Protein AF-J9BPU6-F1 (afdb_monomer_lite)

Foldseek 3Di:
DDPQQLADEEEAAACQLVPVLVVSPCSVQQPDPCLPDDDPVCPDPPDDVVVVVVVSVVSVVSTDDDDHHYYYHHPDVVRVVNNVVD

InterPro domains:
  IPR000241 Ribosomal RNA large subunit methyltransferase K/L-like, methyltransferase domain [PF01170] (2-86)
  IPR029063 S-adenosyl-L-methionine-dependent methyltransferase superfamily [G3DSA:3.40.50.150] (3-86)
  IPR029063 S-adenosyl-L-methionine-dependent methyltransferase superfamily [SSF53335] (5-86)
  IPR053943 Ribosomal RNA large subunit methyltransferase K/L-like, conserved site [PS01261] (12-23)

Secondary structure (DSSP, 8-state):
-----SSS-EEETT-TTSHHHHHHHHHHTT--TTTTS--GGGG-TTS-HHHHHHHHHHHHHT---S---EEE--S-HHHHHHHHH-

pLDDT: mean 92.71, std 5.92, range [49.19, 97.31]

Organism: NCBI:txid749906

Radius of gyration: 16.37 Å; chains: 1; bounding box: 40×26×41 Å

Sequence (86 aa):
MTRYRGRDFVWDPFCGSGTIPIEAALIARNIAPGIRRRFASEQFDWAPQELWNQVRTEVRDREFRGSYRILGSDNDPKSVSLAMSN

Structure (mmCIF, N/CA/C/O backbone):
data_AF-J9BPU6-F1
#
_entry.id   AF-J9BPU6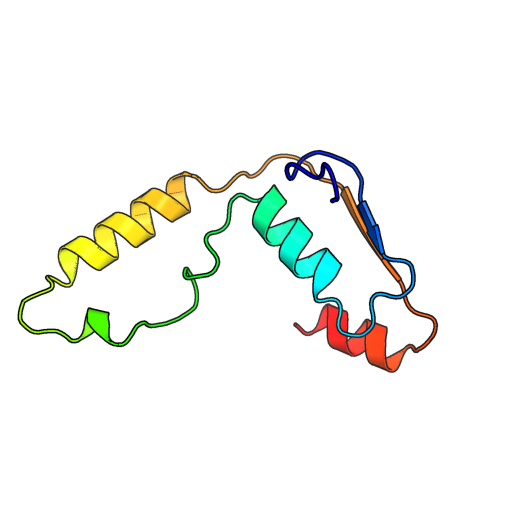-F1
#
loop_
_atom_site.group_PDB
_atom_site.id
_atom_site.type_symbol
_atom_site.label_atom_id
_atom_site.label_alt_id
_atom_site.label_comp_id
_atom_site.label_asym_id
_atom_site.label_entity_id
_atom_site.label_seq_id
_atom_site.pdbx_PDB_ins_code
_atom_site.Cartn_x
_atom_site.Cartn_y
_atom_site.Cartn_z
_atom_site.occupancy
_atom_site.B_iso_or_equiv
_atom_site.auth_seq_id
_atom_site.auth_comp_id
_atom_site.auth_asym_id
_atom_site.auth_atom_id
_atom_site.pdbx_PDB_model_num
ATOM 1 N N . MET A 1 1 ? 6.646 -21.637 -3.718 1.00 49.19 1 MET A N 1
ATOM 2 C CA . MET A 1 1 ? 6.153 -20.549 -2.843 1.00 49.19 1 MET A CA 1
ATOM 3 C C . MET A 1 1 ? 7.286 -19.546 -2.680 1.00 49.19 1 MET A C 1
ATOM 5 O O . MET A 1 1 ? 8.389 -19.977 -2.355 1.00 49.19 1 MET A O 1
ATOM 9 N N . THR A 1 2 ? 7.088 -18.268 -3.008 1.00 72.44 2 THR A N 1
ATOM 10 C CA . THR A 1 2 ? 8.159 -17.259 -2.907 1.00 72.44 2 THR A CA 1
ATOM 11 C C . THR A 1 2 ? 8.519 -17.015 -1.433 1.00 72.44 2 THR A C 1
ATOM 13 O O . THR A 1 2 ? 7.682 -17.180 -0.548 1.00 72.44 2 THR A O 1
ATOM 16 N N . ARG A 1 3 ? 9.782 -16.668 -1.145 1.00 84.50 3 ARG A N 1
ATOM 17 C CA . ARG A 1 3 ? 10.273 -16.374 0.220 1.00 84.50 3 ARG A CA 1
ATOM 18 C C . ARG A 1 3 ? 10.267 -14.879 0.561 1.00 84.50 3 ARG A C 1
ATOM 20 O O . ARG A 1 3 ? 10.846 -14.503 1.570 1.00 84.50 3 ARG A O 1
ATOM 27 N N . TYR A 1 4 ? 9.629 -14.043 -0.257 1.00 85.56 4 TYR A N 1
ATOM 28 C CA . TYR A 1 4 ? 9.665 -12.589 -0.109 1.00 85.56 4 TYR A CA 1
ATOM 29 C C . TYR A 1 4 ? 9.071 -12.131 1.228 1.00 85.56 4 TYR A C 1
ATOM 31 O O . TYR A 1 4 ? 7.929 -12.461 1.550 1.00 85.56 4 TYR A O 1
ATOM 39 N N . ARG A 1 5 ? 9.839 -11.354 2.002 1.00 85.62 5 ARG A N 1
ATOM 40 C CA . ARG A 1 5 ? 9.401 -10.797 3.298 1.00 85.62 5 ARG A CA 1
ATOM 41 C C . ARG A 1 5 ? 9.401 -9.263 3.333 1.00 85.62 5 ARG A C 1
ATOM 43 O O . ARG A 1 5 ? 9.544 -8.675 4.399 1.00 85.62 5 ARG A O 1
ATOM 50 N N . GLY A 1 6 ? 9.264 -8.600 2.181 1.00 86.81 6 GLY A N 1
ATOM 51 C CA . GLY A 1 6 ? 9.183 -7.131 2.115 1.00 86.81 6 GLY A CA 1
ATOM 52 C C . GLY A 1 6 ? 10.530 -6.401 2.193 1.00 86.81 6 GLY A C 1
ATOM 53 O O . GLY A 1 6 ? 10.574 -5.175 2.298 1.00 86.81 6 GLY A O 1
ATOM 54 N N . ARG A 1 7 ? 11.641 -7.142 2.199 1.00 87.38 7 ARG A N 1
ATOM 55 C CA . ARG A 1 7 ? 12.997 -6.594 2.379 1.00 87.38 7 ARG A CA 1
ATOM 56 C C . ARG A 1 7 ? 13.964 -7.002 1.276 1.00 87.38 7 ARG A C 1
ATOM 58 O O . ARG A 1 7 ? 14.937 -6.298 1.036 1.00 87.38 7 ARG A O 1
ATOM 65 N N . ASP A 1 8 ? 13.680 -8.106 0.601 1.00 90.19 8 ASP A N 1
ATOM 66 C CA . ASP A 1 8 ? 14.510 -8.607 -0.485 1.00 90.19 8 ASP A CA 1
ATOM 67 C C . ASP A 1 8 ? 14.305 -7.791 -1.767 1.00 90.19 8 ASP A C 1
ATOM 69 O O . ASP A 1 8 ? 13.303 -7.094 -1.942 1.00 90.19 8 ASP A O 1
ATOM 73 N N . PHE A 1 9 ? 15.250 -7.904 -2.695 1.00 93.75 9 PHE A N 1
ATOM 74 C CA . PHE A 1 9 ? 15.043 -7.420 -4.053 1.00 93.75 9 PHE A CA 1
ATOM 75 C C . PHE A 1 9 ? 14.039 -8.319 -4.785 1.00 93.75 9 PHE A C 1
ATOM 77 O O . PHE A 1 9 ? 14.157 -9.544 -4.749 1.00 93.75 9 PHE A O 1
ATOM 84 N N . VAL A 1 10 ? 13.081 -7.706 -5.481 1.00 94.94 10 VAL A N 1
ATOM 85 C CA . VAL A 1 10 ? 12.145 -8.403 -6.374 1.00 94.94 10 VAL A CA 1
ATOM 86 C C . VAL A 1 10 ? 12.126 -7.711 -7.724 1.00 94.94 10 VAL A C 1
ATOM 88 O O . VAL A 1 10 ? 12.114 -6.482 -7.799 1.00 94.94 10 VAL A O 1
ATOM 91 N N . TRP A 1 11 ? 12.086 -8.513 -8.783 1.00 95.94 11 TRP A N 1
ATOM 92 C CA . TRP A 1 11 ? 11.862 -8.042 -10.138 1.00 95.94 11 TRP A CA 1
ATOM 93 C C . TRP A 1 11 ? 10.814 -8.904 -10.829 1.00 95.94 11 TRP A C 1
ATOM 95 O O . TRP A 1 11 ? 10.963 -10.123 -10.901 1.00 95.94 11 TRP A O 1
ATOM 105 N N . ASP A 1 12 ? 9.774 -8.248 -11.331 1.00 96.12 12 ASP A N 1
ATOM 106 C CA . ASP A 1 12 ? 8.802 -8.820 -12.251 1.00 96.12 12 ASP A CA 1
ATOM 107 C C . ASP A 1 12 ? 9.083 -8.313 -13.681 1.00 96.12 12 ASP A C 1
ATOM 109 O O . ASP A 1 12 ? 8.834 -7.136 -13.965 1.00 96.12 12 ASP A O 1
ATOM 113 N N . PRO A 1 13 ? 9.652 -9.146 -14.574 1.00 95.94 13 PRO A N 1
ATOM 114 C CA . PRO A 1 13 ? 10.014 -8.731 -15.924 1.00 95.94 13 PRO A CA 1
ATOM 115 C C . PRO A 1 13 ? 8.837 -8.671 -16.912 1.00 95.94 13 PRO A C 1
ATOM 117 O O . PRO A 1 13 ? 9.051 -8.223 -18.039 1.00 95.94 13 PRO A O 1
ATOM 120 N N . PHE A 1 14 ? 7.638 -9.107 -16.506 1.00 96.12 14 PHE A N 1
ATOM 121 C CA . PHE A 1 14 ? 6.415 -9.123 -17.319 1.00 96.12 14 PHE A CA 1
ATOM 122 C C . PHE A 1 14 ? 5.233 -8.605 -16.492 1.00 96.12 14 PHE A C 1
ATOM 124 O O . PHE A 1 14 ? 4.235 -9.298 -16.282 1.00 96.12 14 PHE A O 1
ATOM 131 N N . CYS A 1 15 ? 5.391 -7.400 -15.943 1.00 95.69 15 CYS A N 1
ATOM 132 C CA . CYS A 1 15 ? 4.541 -6.925 -14.860 1.00 95.69 15 CYS A CA 1
ATOM 133 C C . CYS A 1 15 ? 3.112 -6.570 -15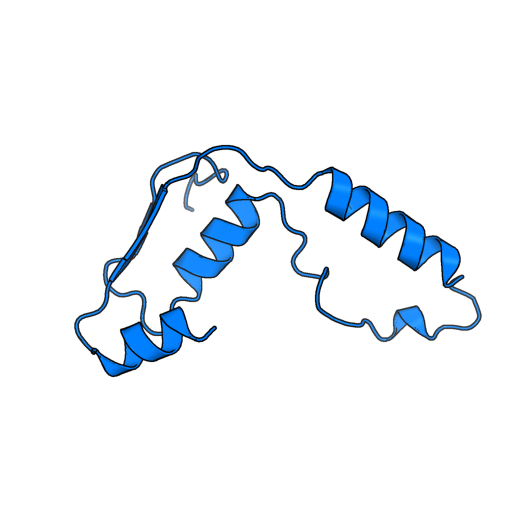.287 1.00 95.69 15 CYS A C 1
ATOM 135 O O . CYS A 1 15 ? 2.256 -6.417 -14.410 1.00 95.69 15 CYS A O 1
ATOM 137 N N . GLY A 1 16 ? 2.828 -6.432 -16.589 1.00 96.44 16 GLY A N 1
ATOM 138 C CA . GLY A 1 16 ? 1.511 -6.062 -17.095 1.00 96.44 16 GLY A CA 1
ATOM 139 C C . GLY A 1 16 ? 0.977 -4.802 -16.408 1.00 96.44 16 GLY A C 1
ATOM 140 O O . GLY A 1 16 ? 1.595 -3.742 -16.449 1.00 96.44 16 GLY A O 1
ATOM 141 N N . SER A 1 17 ? -0.154 -4.927 -15.710 1.00 95.69 17 SER A N 1
ATOM 142 C CA . SER A 1 17 ? -0.772 -3.845 -14.925 1.00 95.69 17 SER A CA 1
ATOM 143 C C . SER A 1 17 ? -0.035 -3.483 -13.627 1.00 95.69 17 SER A C 1
ATOM 145 O O . SER A 1 17 ? -0.506 -2.632 -12.876 1.00 95.69 17 SER A O 1
ATOM 147 N N . GLY A 1 18 ? 1.086 -4.131 -13.311 1.00 95.94 18 GLY A N 1
ATOM 148 C CA . GLY A 1 18 ? 1.912 -3.828 -12.142 1.00 95.94 18 GLY A CA 1
ATOM 149 C C . GLY A 1 18 ? 1.408 -4.411 -10.821 1.00 95.94 18 GLY A C 1
ATOM 150 O O . GLY A 1 18 ? 1.912 -4.038 -9.766 1.00 95.94 18 GLY A O 1
ATOM 151 N N . THR A 1 19 ? 0.448 -5.339 -10.834 1.00 96.25 19 THR A N 1
ATOM 152 C CA . THR A 1 19 ? -0.168 -5.858 -9.601 1.00 96.25 19 THR A CA 1
ATOM 153 C C . THR A 1 19 ? 0.855 -6.492 -8.654 1.00 96.25 19 THR A C 1
ATOM 155 O O . THR A 1 19 ? 0.883 -6.158 -7.475 1.00 96.25 19 THR A O 1
ATOM 158 N N . ILE A 1 20 ? 1.745 -7.355 -9.154 1.00 95.50 20 ILE A N 1
ATOM 159 C CA . ILE A 1 20 ? 2.780 -8.003 -8.331 1.00 95.50 20 ILE A CA 1
ATOM 160 C C . ILE A 1 20 ? 3.746 -6.981 -7.701 1.00 95.50 20 ILE A C 1
ATOM 162 O O . ILE A 1 20 ? 3.919 -7.028 -6.479 1.00 95.50 20 ILE A O 1
ATOM 166 N N . PRO A 1 21 ? 4.377 -6.050 -8.452 1.00 96.00 21 PRO A N 1
ATOM 167 C CA . PRO A 1 21 ? 5.272 -5.066 -7.844 1.00 96.00 21 PRO A CA 1
ATOM 168 C C . PRO A 1 21 ? 4.555 -4.093 -6.893 1.00 96.00 21 PRO A C 1
ATOM 170 O O . PRO A 1 21 ? 5.148 -3.712 -5.882 1.00 96.00 21 PRO A O 1
ATOM 173 N N . ILE A 1 22 ? 3.290 -3.736 -7.151 1.00 95.06 22 ILE A N 1
ATOM 174 C CA . ILE A 1 22 ? 2.484 -2.904 -6.241 1.00 95.06 22 ILE A CA 1
ATOM 175 C C . ILE A 1 22 ? 2.231 -3.643 -4.921 1.00 95.06 22 ILE A C 1
ATOM 177 O O . ILE A 1 22 ? 2.542 -3.109 -3.856 1.00 95.06 22 ILE A O 1
ATOM 181 N N . GLU A 1 23 ? 1.749 -4.886 -4.965 1.00 94.88 23 GLU A N 1
ATOM 182 C CA . GLU A 1 23 ? 1.512 -5.693 -3.759 1.00 94.88 23 GLU A CA 1
ATOM 183 C C . GLU A 1 23 ? 2.815 -5.960 -2.988 1.00 94.88 23 GLU A C 1
ATOM 185 O O . GLU A 1 23 ? 2.855 -5.862 -1.759 1.00 94.88 23 GLU A O 1
ATOM 190 N N . ALA A 1 24 ? 3.924 -6.208 -3.694 1.00 94.88 24 ALA A N 1
ATOM 191 C CA . ALA A 1 24 ? 5.238 -6.330 -3.070 1.00 94.88 24 ALA A CA 1
ATOM 192 C C . ALA A 1 24 ? 5.637 -5.038 -2.330 1.00 94.88 24 ALA A C 1
ATOM 194 O O . ALA A 1 24 ? 6.161 -5.107 -1.217 1.00 94.88 24 ALA A O 1
ATOM 195 N N . ALA A 1 25 ? 5.343 -3.863 -2.897 1.00 94.31 25 ALA A N 1
ATOM 196 C CA . ALA A 1 25 ? 5.631 -2.576 -2.267 1.00 94.31 25 ALA A CA 1
ATOM 197 C C . ALA A 1 25 ? 4.746 -2.320 -1.040 1.00 94.31 25 ALA A C 1
ATOM 199 O O . ALA A 1 25 ? 5.235 -1.801 -0.033 1.00 94.31 25 ALA A O 1
ATOM 200 N N . LEU A 1 26 ? 3.473 -2.725 -1.082 1.00 94.50 26 LEU A N 1
ATOM 201 C CA . LEU A 1 26 ? 2.571 -2.659 0.071 1.00 94.50 26 LEU A CA 1
ATOM 202 C C . LEU A 1 26 ? 3.079 -3.536 1.223 1.00 94.50 26 LEU A C 1
ATOM 204 O O . LEU A 1 26 ? 3.156 -3.064 2.359 1.00 94.50 26 LEU A O 1
ATOM 208 N N . ILE A 1 27 ? 3.523 -4.762 0.924 1.00 94.69 27 ILE A N 1
ATOM 209 C CA . ILE A 1 27 ? 4.150 -5.663 1.903 1.00 94.69 27 ILE A CA 1
ATOM 210 C C . ILE A 1 27 ? 5.442 -5.047 2.457 1.00 94.69 27 ILE A C 1
ATOM 212 O O . ILE A 1 27 ? 5.636 -5.018 3.672 1.00 94.69 27 ILE A O 1
ATOM 216 N N . ALA A 1 28 ? 6.315 -4.509 1.598 1.00 95.25 28 ALA A N 1
ATOM 217 C CA . ALA A 1 28 ? 7.570 -3.881 2.017 1.00 95.25 28 ALA A CA 1
ATOM 218 C C . ALA A 1 28 ? 7.351 -2.698 2.966 1.00 95.25 28 ALA A C 1
ATOM 220 O O . ALA A 1 28 ? 8.078 -2.525 3.949 1.00 95.25 28 ALA A O 1
ATOM 221 N N . ARG A 1 29 ? 6.321 -1.895 2.708 1.00 94.38 29 ARG A N 1
ATOM 222 C CA . ARG A 1 29 ? 5.953 -0.759 3.552 1.00 94.38 29 ARG A CA 1
ATOM 223 C C . ARG A 1 29 ? 5.102 -1.134 4.760 1.00 94.38 29 ARG A C 1
ATOM 225 O O . ARG A 1 29 ? 4.786 -0.249 5.549 1.00 94.38 29 ARG A O 1
ATOM 232 N N . ASN A 1 30 ? 4.749 -2.408 4.930 1.00 94.69 30 ASN A N 1
ATOM 233 C CA . ASN A 1 30 ? 3.812 -2.855 5.959 1.00 94.69 30 ASN A CA 1
ATOM 234 C C . ASN A 1 30 ? 2.482 -2.068 5.917 1.00 94.69 30 ASN A C 1
ATOM 236 O O . ASN A 1 30 ? 1.917 -1.713 6.949 1.00 94.69 30 ASN A O 1
ATOM 240 N N . ILE A 1 31 ? 2.004 -1.747 4.710 1.00 93.69 31 ILE A N 1
ATOM 241 C CA . ILE A 1 31 ? 0.722 -1.068 4.513 1.00 93.69 31 ILE A CA 1
ATOM 242 C C . ILE A 1 31 ? -0.379 -2.119 4.557 1.00 93.69 31 ILE A C 1
ATOM 244 O O . ILE A 1 31 ? -0.375 -3.062 3.767 1.00 93.69 31 ILE A O 1
ATOM 248 N N . ALA A 1 32 ? -1.366 -1.939 5.435 1.00 92.69 32 ALA A N 1
ATOM 249 C CA . ALA A 1 32 ? -2.516 -2.829 5.424 1.00 92.69 32 ALA A CA 1
ATOM 250 C C . ALA A 1 32 ? -3.324 -2.662 4.123 1.00 92.69 32 ALA A C 1
ATOM 252 O O . ALA A 1 32 ? -3.676 -1.535 3.757 1.00 92.69 32 ALA A O 1
ATOM 253 N N . PRO A 1 33 ? -3.744 -3.767 3.483 1.00 89.62 33 PRO A N 1
ATOM 254 C CA . PRO A 1 33 ? -4.483 -3.729 2.216 1.00 89.62 33 PRO A CA 1
ATOM 255 C C . PRO A 1 33 ? -5.832 -3.001 2.340 1.00 89.62 33 PRO A C 1
ATOM 257 O O . PRO A 1 33 ? -6.398 -2.512 1.369 1.00 89.62 33 PRO A O 1
ATOM 260 N N . GLY A 1 34 ? -6.366 -2.911 3.561 1.00 90.75 34 GLY A N 1
ATOM 261 C CA . GLY A 1 34 ? -7.627 -2.244 3.862 1.00 90.75 34 GLY A CA 1
ATOM 262 C C . GLY A 1 34 ? -7.559 -0.726 4.023 1.00 90.75 34 GLY A C 1
ATOM 263 O O . GLY A 1 34 ? -8.611 -0.099 4.125 1.00 90.75 34 GLY A O 1
ATOM 264 N N . ILE A 1 35 ? -6.369 -0.118 4.073 1.00 88.81 35 ILE A N 1
ATOM 265 C CA . ILE A 1 35 ? -6.231 1.239 4.625 1.00 88.81 35 ILE A CA 1
ATOM 266 C C . ILE A 1 35 ? -6.953 2.316 3.798 1.00 88.81 35 ILE A C 1
ATOM 268 O O . ILE A 1 35 ? -7.420 3.303 4.361 1.00 88.81 35 ILE A O 1
ATOM 272 N N . ARG A 1 36 ? -7.091 2.112 2.479 1.00 87.19 36 ARG A N 1
ATOM 273 C CA . ARG A 1 36 ? -7.740 3.055 1.545 1.00 87.19 36 ARG A CA 1
ATOM 274 C C . ARG A 1 36 ? -9.161 2.661 1.133 1.00 87.19 36 ARG A C 1
ATOM 276 O O . ARG A 1 36 ? -9.753 3.342 0.304 1.00 87.19 36 ARG A O 1
ATOM 283 N N . ARG A 1 37 ? -9.716 1.581 1.690 1.00 92.00 37 ARG A N 1
ATOM 284 C CA . ARG A 1 37 ? -11.080 1.122 1.386 1.00 92.00 37 ARG A CA 1
ATOM 285 C C . ARG A 1 37 ? -11.996 1.236 2.599 1.00 92.00 37 ARG A C 1
ATOM 287 O O . ARG A 1 37 ? -11.541 1.363 3.740 1.00 92.00 37 ARG A O 1
ATOM 294 N N . ARG A 1 38 ? -13.295 1.193 2.315 1.00 92.62 38 ARG A N 1
ATOM 295 C CA . ARG A 1 38 ? -14.357 1.083 3.314 1.00 92.62 38 ARG A CA 1
ATOM 296 C C . ARG A 1 38 ? -14.850 -0.358 3.380 1.00 92.62 38 ARG A C 1
ATOM 298 O O . ARG A 1 38 ? -14.854 -1.056 2.365 1.00 92.62 38 ARG A O 1
ATOM 305 N N . PHE A 1 39 ? -15.268 -0.780 4.559 1.00 94.12 39 PHE A N 1
ATOM 306 C CA . PHE A 1 39 ? -15.871 -2.074 4.835 1.00 94.12 39 PHE A CA 1
ATOM 307 C C . PHE A 1 39 ? -17.325 -1.877 5.264 1.00 94.12 39 PHE A C 1
ATOM 309 O O . PHE A 1 39 ? -17.647 -0.911 5.948 1.00 94.12 39 PHE A O 1
ATOM 316 N N . ALA A 1 40 ? -18.209 -2.804 4.888 1.00 94.38 40 ALA A N 1
ATOM 317 C CA . ALA A 1 40 ? -19.628 -2.723 5.252 1.00 94.38 40 ALA A CA 1
ATOM 318 C C . ALA A 1 40 ? -19.846 -2.698 6.778 1.00 94.38 40 ALA A C 1
ATOM 320 O O . ALA A 1 40 ? -20.740 -2.018 7.268 1.00 94.38 40 ALA A O 1
ATOM 321 N N . SER A 1 41 ? -18.979 -3.379 7.531 1.00 91.81 41 SER A N 1
ATOM 322 C CA . SER A 1 41 ? -19.017 -3.427 8.993 1.00 91.81 41 SER A CA 1
ATOM 323 C C . SER A 1 41 ? -18.672 -2.107 9.689 1.00 91.81 41 SER A C 1
ATOM 325 O O . SER A 1 41 ? -18.882 -1.999 10.893 1.00 91.81 41 SER A O 1
ATOM 327 N N . GLU A 1 42 ? -18.188 -1.092 8.964 1.00 91.62 42 GLU A N 1
ATOM 328 C CA . GLU A 1 42 ? -18.041 0.274 9.493 1.00 91.62 42 GLU A CA 1
ATOM 329 C C . GLU A 1 42 ? -19.393 0.945 9.770 1.00 91.62 42 GLU A C 1
ATOM 331 O O . GLU A 1 42 ? -19.444 1.924 10.501 1.00 91.62 42 GLU A O 1
ATOM 336 N N . GLN A 1 43 ? -20.488 0.429 9.203 1.00 92.88 43 GLN A N 1
ATOM 337 C CA . GLN A 1 43 ? -21.835 0.990 9.355 1.00 92.88 43 GLN A CA 1
ATOM 338 C C . GLN A 1 43 ? -22.710 0.210 10.341 1.00 92.88 43 GLN A C 1
ATOM 340 O O . GLN A 1 43 ? -23.894 0.502 10.467 1.00 92.88 43 GLN A O 1
ATOM 345 N N . PHE A 1 44 ? -22.177 -0.823 10.993 1.00 94.69 44 PHE A N 1
ATOM 346 C CA . PHE A 1 44 ? -22.962 -1.613 11.933 1.00 94.69 44 PHE A CA 1
ATOM 347 C C . PHE A 1 44 ? -23.172 -0.837 13.231 1.00 94.69 44 PHE A C 1
ATOM 349 O O . PHE A 1 44 ? -22.204 -0.409 13.849 1.00 94.69 44 PHE A O 1
ATOM 356 N N . ASP A 1 45 ? -24.421 -0.742 13.691 1.00 92.12 45 ASP A N 1
ATOM 357 C CA . ASP A 1 45 ? -24.785 0.007 14.906 1.00 92.12 45 ASP A CA 1
ATOM 358 C C . ASP A 1 45 ? -24.038 -0.465 16.165 1.00 92.12 45 ASP A C 1
ATOM 360 O O . ASP A 1 45 ? -23.826 0.292 17.108 1.00 92.12 45 ASP A O 1
ATOM 364 N N . TRP A 1 46 ? -23.626 -1.732 16.184 1.00 92.38 46 TRP A N 1
ATOM 365 C CA . TRP A 1 46 ? -22.897 -2.351 17.291 1.00 92.38 46 TRP A CA 1
ATOM 366 C C . TRP A 1 46 ? -21.368 -2.265 17.153 1.00 92.38 46 TRP A C 1
ATOM 368 O O . TRP A 1 46 ? -20.658 -2.743 18.037 1.00 92.38 46 TRP A O 1
ATOM 378 N N . ALA A 1 47 ? -20.847 -1.682 16.070 1.00 90.38 47 ALA A N 1
ATOM 379 C CA . ALA A 1 47 ? -19.419 -1.490 15.835 1.00 90.38 47 ALA A CA 1
ATOM 380 C C . ALA A 1 47 ? -19.061 0.005 15.960 1.00 90.38 47 ALA A C 1
ATOM 382 O O . ALA A 1 47 ? -19.298 0.769 15.025 1.00 90.38 47 ALA A O 1
ATOM 383 N N . PRO A 1 48 ? -18.466 0.447 17.086 1.00 92.62 48 PRO A N 1
ATOM 384 C CA . PRO A 1 48 ? -18.149 1.858 17.295 1.00 92.62 48 PRO A CA 1
ATOM 385 C C . PRO A 1 48 ? -17.178 2.397 16.240 1.00 92.62 48 PRO A C 1
ATOM 387 O O . PRO A 1 48 ? -16.141 1.785 15.956 1.00 92.62 48 PRO A O 1
ATOM 390 N N . GLN A 1 49 ? -17.467 3.581 15.699 1.00 91.75 49 GLN A N 1
ATOM 391 C CA . GLN A 1 49 ? -16.601 4.245 14.720 1.00 91.75 49 GLN A CA 1
ATOM 392 C C . GLN A 1 49 ? -15.226 4.587 15.320 1.00 91.75 49 GLN A C 1
ATOM 394 O O . GLN A 1 49 ? -14.212 4.598 14.619 1.00 91.75 49 GLN A O 1
ATOM 399 N N . GLU A 1 50 ? -15.168 4.818 16.631 1.00 94.25 50 GLU A N 1
ATOM 400 C CA . GLU A 1 50 ? -13.941 5.076 17.380 1.00 94.25 50 GLU A CA 1
ATOM 401 C C . GLU A 1 50 ? -12.971 3.898 17.281 1.00 94.25 50 GLU A C 1
ATOM 403 O O . GLU A 1 50 ? -11.777 4.116 17.076 1.00 94.25 50 GLU A O 1
ATOM 408 N N . LEU A 1 51 ? -13.472 2.658 17.346 1.00 93.25 51 LEU A N 1
ATOM 409 C CA . LEU A 1 51 ? -12.647 1.456 17.213 1.00 93.25 51 LEU A CA 1
ATOM 410 C C . LEU A 1 51 ? -12.014 1.381 15.817 1.00 93.25 51 LEU A C 1
ATOM 412 O O . LEU A 1 51 ? -10.817 1.127 15.684 1.00 93.25 51 LEU A O 1
ATOM 416 N N . TRP A 1 52 ? -12.788 1.674 14.770 1.00 93.44 52 TRP A N 1
ATOM 417 C CA . TRP A 1 52 ? -12.276 1.742 13.399 1.00 93.44 52 TRP A CA 1
ATOM 418 C C . TRP A 1 52 ? -11.188 2.804 13.239 1.00 93.44 52 TRP A C 1
ATOM 420 O O . TRP A 1 52 ? -10.156 2.549 12.612 1.00 93.44 52 TRP A O 1
ATOM 430 N N . ASN A 1 53 ? -11.388 3.982 13.831 1.00 92.38 53 ASN A N 1
ATOM 431 C CA . ASN A 1 53 ? -10.411 5.067 13.792 1.00 92.38 53 ASN A CA 1
ATOM 432 C C . ASN A 1 53 ? -9.120 4.696 14.540 1.00 92.38 53 ASN A C 1
ATOM 434 O O . ASN A 1 53 ? -8.023 4.964 14.039 1.00 92.38 53 ASN A O 1
ATOM 438 N N . GLN A 1 54 ? -9.237 4.034 15.695 1.00 94.75 54 GLN A N 1
ATOM 439 C CA . GLN A 1 54 ? -8.099 3.544 16.476 1.00 94.75 54 GLN A CA 1
ATOM 440 C C . GLN A 1 54 ? -7.272 2.531 15.683 1.00 94.75 54 GLN A C 1
ATOM 442 O O . GLN A 1 54 ? -6.074 2.738 15.506 1.00 94.75 54 GLN A O 1
ATOM 447 N N . VAL A 1 55 ? -7.906 1.502 15.110 1.00 93.38 55 VAL A N 1
ATOM 448 C CA . VAL A 1 55 ? -7.200 0.484 14.311 1.00 93.38 55 VAL A CA 1
ATOM 449 C C . VAL A 1 55 ? -6.539 1.103 13.075 1.00 93.38 55 VAL A C 1
ATOM 451 O O . VAL A 1 55 ? -5.393 0.783 12.756 1.00 93.38 55 VAL A O 1
ATOM 454 N N . ARG A 1 56 ? -7.217 2.029 12.378 1.00 93.31 56 ARG A N 1
ATOM 455 C CA . ARG A 1 56 ? -6.628 2.737 11.223 1.00 93.31 56 ARG A CA 1
ATOM 456 C C . ARG A 1 56 ? -5.395 3.555 11.621 1.00 93.31 56 ARG A C 1
ATOM 458 O O . ARG A 1 56 ? -4.456 3.635 10.831 1.00 93.31 56 ARG A O 1
ATOM 465 N N . THR A 1 57 ? -5.395 4.137 12.819 1.00 94.25 57 THR A N 1
ATOM 466 C CA . THR A 1 57 ? -4.254 4.889 13.363 1.00 94.25 57 THR A CA 1
ATOM 467 C C . THR A 1 57 ? -3.106 3.948 13.722 1.00 94.25 57 THR A C 1
ATOM 469 O O . THR A 1 57 ? -2.007 4.114 13.204 1.00 94.25 57 THR A O 1
ATOM 472 N N . GLU A 1 58 ? -3.383 2.887 14.485 1.00 93.94 58 GLU A N 1
ATOM 473 C CA . GLU A 1 58 ? -2.396 1.877 14.893 1.00 93.94 58 GLU A CA 1
ATOM 474 C C . GLU A 1 58 ? -1.661 1.264 13.693 1.00 93.94 58 GLU A C 1
ATOM 476 O O . GLU A 1 58 ? -0.440 1.107 13.692 1.00 93.94 58 GLU A O 1
ATOM 481 N N . VAL A 1 59 ? -2.403 0.919 12.640 1.00 92.94 59 VAL A N 1
ATOM 482 C CA . VAL A 1 59 ? -1.829 0.350 11.419 1.00 92.94 59 VAL A CA 1
ATOM 483 C C . VAL A 1 59 ? -0.946 1.362 10.690 1.00 92.94 59 VAL A C 1
ATOM 485 O O . VAL A 1 59 ? 0.111 0.987 10.184 1.00 92.94 59 VAL A O 1
ATOM 488 N N . ARG A 1 60 ? -1.353 2.635 10.642 1.00 91.69 60 ARG A N 1
ATOM 489 C CA . ARG A 1 60 ? -0.567 3.701 10.008 1.00 91.69 60 ARG A CA 1
ATOM 490 C C . ARG A 1 60 ? 0.744 3.954 10.754 1.00 91.69 60 ARG A C 1
ATOM 492 O O . ARG A 1 60 ? 1.770 4.175 10.115 1.00 91.69 60 ARG A O 1
ATOM 499 N N . ASP A 1 61 ? 0.730 3.853 12.079 1.00 93.88 61 ASP A N 1
ATOM 500 C CA . ASP A 1 61 ? 1.928 4.004 12.912 1.00 93.88 61 ASP A CA 1
ATOM 501 C C . ASP A 1 61 ? 2.931 2.854 12.721 1.00 93.88 61 ASP A C 1
ATOM 503 O O . ASP A 1 61 ? 4.128 3.015 12.956 1.00 93.88 61 ASP A O 1
ATOM 507 N N . ARG A 1 62 ? 2.466 1.697 12.233 1.00 93.56 62 ARG A N 1
ATOM 508 C CA . ARG A 1 62 ? 3.302 0.533 11.899 1.00 93.56 62 ARG A CA 1
ATOM 509 C C . ARG A 1 62 ? 3.874 0.561 10.480 1.00 93.56 62 ARG A C 1
ATOM 511 O O . ARG A 1 62 ? 4.577 -0.384 10.104 1.00 93.56 62 ARG A O 1
ATOM 518 N N . GLU A 1 63 ? 3.585 1.591 9.683 1.00 94.56 63 GLU A N 1
ATOM 519 C CA . GLU A 1 63 ? 4.139 1.715 8.334 1.00 94.56 63 GLU A CA 1
ATOM 520 C C . GLU A 1 63 ? 5.669 1.815 8.373 1.00 94.56 63 GLU A C 1
ATOM 522 O O . GLU A 1 63 ? 6.264 2.650 9.057 1.00 94.56 63 GLU A O 1
ATOM 527 N N . PHE A 1 64 ? 6.327 0.989 7.567 1.00 93.75 64 PHE A N 1
ATOM 528 C CA . PHE A 1 64 ? 7.769 1.035 7.400 1.00 93.75 64 PHE A CA 1
ATOM 529 C C . PHE A 1 64 ? 8.170 2.092 6.366 1.00 93.75 64 PHE A C 1
ATOM 531 O O . PHE A 1 64 ? 7.638 2.131 5.255 1.00 93.75 64 PHE A O 1
ATOM 538 N N . ARG A 1 65 ? 9.162 2.918 6.722 1.00 90.56 65 ARG A N 1
ATOM 539 C CA . ARG A 1 65 ? 9.672 4.027 5.893 1.00 90.56 65 ARG A CA 1
ATOM 540 C C . ARG A 1 65 ? 11.135 3.881 5.459 1.00 90.56 65 ARG A C 1
ATOM 542 O O . ARG A 1 65 ? 11.707 4.832 4.938 1.00 90.56 65 ARG A O 1
ATOM 549 N N . GLY A 1 66 ? 11.759 2.730 5.706 1.00 90.75 66 GLY A N 1
ATOM 550 C CA . GLY A 1 66 ? 13.124 2.474 5.246 1.00 90.75 66 GLY A CA 1
ATOM 551 C C . GLY A 1 66 ? 13.191 2.105 3.762 1.00 90.75 66 GLY A C 1
ATOM 552 O O . GLY A 1 66 ? 12.197 2.160 3.037 1.00 90.75 66 GLY A O 1
ATOM 553 N N . SER A 1 67 ? 14.378 1.709 3.309 1.00 92.31 67 SER A N 1
ATOM 554 C CA . SER A 1 67 ? 14.621 1.363 1.910 1.00 92.31 67 SER A CA 1
ATOM 555 C C . SER A 1 67 ? 14.123 -0.041 1.554 1.00 92.31 67 SER A C 1
ATOM 557 O O . SER A 1 67 ? 14.183 -0.983 2.344 1.00 92.31 67 SER A O 1
ATOM 559 N N . TYR A 1 68 ? 13.640 -0.171 0.324 1.00 94.19 68 TYR A N 1
ATOM 560 C CA . TYR A 1 68 ? 13.302 -1.426 -0.338 1.00 94.19 68 TYR A CA 1
ATOM 561 C C . TYR A 1 68 ? 13.499 -1.234 -1.846 1.00 94.19 68 TYR A C 1
ATOM 563 O O . TYR A 1 68 ? 13.485 -0.104 -2.339 1.00 94.19 68 TYR A O 1
ATOM 571 N N . ARG A 1 69 ? 13.711 -2.324 -2.589 1.00 95.12 69 ARG A N 1
ATOM 572 C CA . ARG A 1 69 ? 13.933 -2.264 -4.038 1.00 95.12 69 ARG A CA 1
ATOM 573 C C . ARG A 1 69 ? 13.056 -3.281 -4.751 1.00 95.12 69 ARG A C 1
ATOM 575 O O . ARG A 1 69 ? 13.230 -4.483 -4.577 1.00 95.12 69 ARG A O 1
ATOM 582 N N . ILE A 1 70 ? 12.139 -2.777 -5.566 1.00 96.44 70 ILE A N 1
ATOM 583 C CA . ILE A 1 70 ? 11.202 -3.569 -6.360 1.00 96.44 70 ILE A CA 1
ATOM 584 C C . ILE A 1 70 ? 11.239 -3.016 -7.779 1.00 96.44 70 ILE A C 1
ATOM 586 O O . ILE A 1 70 ? 11.210 -1.800 -7.964 1.00 96.44 70 ILE A O 1
ATOM 590 N N . LEU A 1 71 ? 11.338 -3.902 -8.762 1.00 97.00 71 LEU A N 1
ATOM 591 C CA . LEU A 1 71 ? 11.346 -3.557 -10.176 1.00 97.00 71 LEU A CA 1
ATOM 592 C C . LEU A 1 71 ? 10.177 -4.251 -10.878 1.00 97.00 71 LEU A C 1
ATOM 594 O O . LEU A 1 71 ? 9.915 -5.428 -10.643 1.00 97.00 71 LEU A O 1
ATOM 598 N N . GLY A 1 72 ? 9.499 -3.522 -11.755 1.00 96.81 72 GLY A N 1
ATOM 599 C CA . GLY A 1 72 ? 8.529 -4.060 -12.700 1.00 96.81 72 GLY A CA 1
ATOM 600 C C . GLY A 1 72 ? 8.883 -3.561 -14.093 1.00 96.81 72 GLY A C 1
ATOM 601 O O . GLY A 1 72 ? 9.177 -2.377 -14.254 1.00 96.81 72 GLY A O 1
ATOM 602 N N . SER A 1 73 ? 8.885 -4.445 -15.081 1.00 97.31 73 SER A N 1
ATOM 603 C CA . SER A 1 73 ? 9.045 -4.076 -16.487 1.00 97.31 73 SER A CA 1
ATOM 604 C C . SER A 1 73 ? 8.068 -4.859 -17.345 1.00 97.31 73 SER A C 1
ATOM 606 O O . SER A 1 73 ? 7.661 -5.953 -16.974 1.00 97.31 73 SER A O 1
ATOM 608 N N . ASP A 1 74 ? 7.716 -4.302 -18.495 1.00 96.81 74 ASP A N 1
ATOM 609 C CA . ASP A 1 74 ? 6.936 -4.985 -19.517 1.00 96.81 74 ASP A CA 1
ATOM 610 C C . ASP A 1 74 ? 7.381 -4.479 -20.894 1.00 96.81 74 ASP A C 1
ATOM 612 O O . ASP A 1 74 ? 7.916 -3.372 -21.009 1.00 96.81 74 ASP A O 1
ATOM 616 N N . ASN A 1 75 ? 7.187 -5.290 -21.930 1.00 97.19 75 ASN A N 1
ATOM 617 C CA . ASN A 1 75 ? 7.480 -4.889 -23.302 1.00 97.19 75 ASN A CA 1
ATOM 618 C C . ASN A 1 75 ? 6.371 -4.002 -23.890 1.00 97.19 75 ASN A C 1
ATOM 620 O O . ASN A 1 75 ? 6.636 -3.267 -24.837 1.00 97.19 75 ASN A O 1
ATOM 624 N N . ASP A 1 76 ? 5.144 -4.054 -23.357 1.00 96.25 76 ASP A N 1
ATOM 625 C CA . ASP A 1 76 ? 4.049 -3.180 -23.783 1.00 96.25 76 ASP A CA 1
ATOM 626 C C . ASP A 1 76 ? 4.086 -1.829 -23.035 1.00 96.25 76 ASP A C 1
ATOM 628 O O . ASP A 1 76 ? 3.805 -1.773 -21.830 1.00 96.25 76 ASP A O 1
ATOM 632 N N . PRO A 1 77 ? 4.348 -0.701 -23.728 1.00 95.31 77 PRO A N 1
ATOM 633 C CA . PRO A 1 77 ? 4.343 0.621 -23.107 1.00 95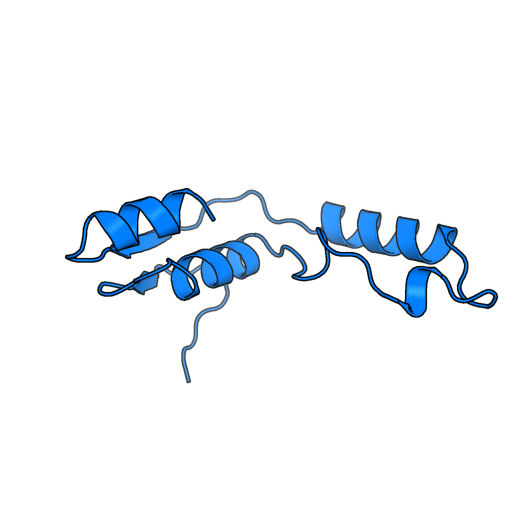.31 77 PRO A CA 1
ATOM 634 C C . PRO A 1 77 ? 2.994 1.006 -22.486 1.00 95.31 77 PRO A C 1
ATOM 636 O O . PRO A 1 77 ? 2.966 1.776 -21.525 1.00 95.31 77 PRO A O 1
ATOM 639 N N . LYS A 1 78 ? 1.869 0.484 -23.000 1.00 96.06 78 LYS A N 1
ATOM 640 C CA . LYS A 1 78 ? 0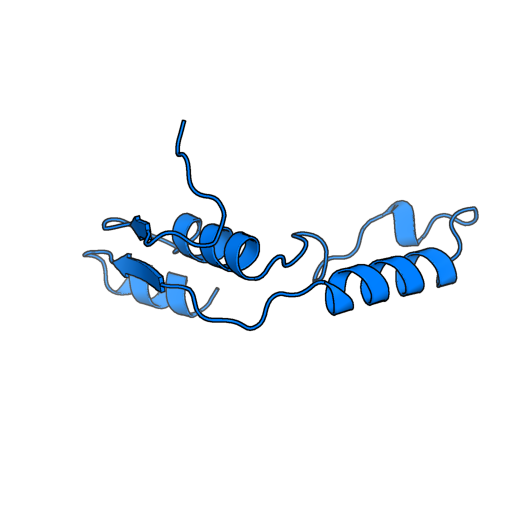.539 0.745 -22.426 1.00 96.06 78 LYS A CA 1
ATOM 641 C C . LYS A 1 78 ? 0.392 0.086 -21.060 1.00 96.06 78 LYS A C 1
ATOM 643 O O . LYS A 1 78 ? -0.128 0.720 -20.146 1.00 96.06 78 LYS A O 1
ATOM 648 N N . SER A 1 79 ? 0.890 -1.139 -20.912 1.00 94.88 79 SER A N 1
ATOM 649 C CA . SER A 1 79 ? 0.927 -1.858 -19.636 1.00 94.88 79 SER A CA 1
ATOM 650 C C . SER A 1 79 ? 1.790 -1.124 -18.612 1.00 94.88 79 SER A C 1
ATOM 652 O O . SER A 1 79 ? 1.326 -0.856 -17.508 1.00 94.88 79 SER A O 1
ATOM 654 N N . VAL A 1 80 ? 2.988 -0.672 -19.005 1.00 94.31 80 VAL A N 1
ATOM 655 C CA . VAL A 1 80 ? 3.854 0.141 -18.129 1.00 94.31 80 VAL A CA 1
ATOM 656 C C . VAL A 1 80 ? 3.167 1.447 -17.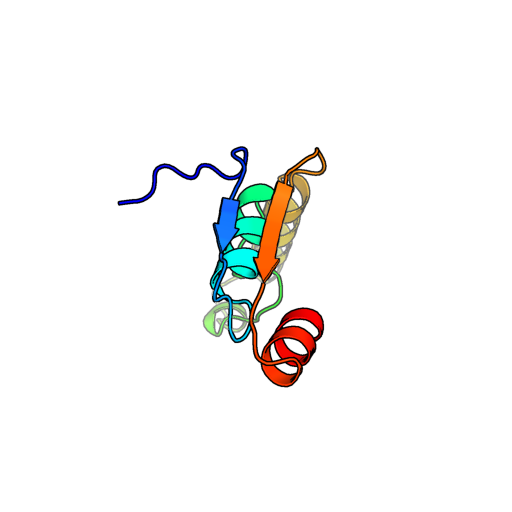719 1.00 94.31 80 VAL A C 1
ATOM 658 O O . VAL A 1 80 ? 3.189 1.816 -16.545 1.00 94.31 80 VAL A O 1
ATOM 661 N N . SER A 1 81 ? 2.515 2.136 -18.660 1.00 95.50 81 SER A N 1
ATOM 662 C CA . SER A 1 81 ? 1.755 3.354 -18.359 1.00 95.50 81 SER A CA 1
ATOM 663 C C . SER A 1 81 ? 0.602 3.088 -17.389 1.00 95.50 81 SER A C 1
ATOM 665 O O . SER A 1 81 ? 0.377 3.891 -16.486 1.00 95.50 81 SER A O 1
ATOM 667 N N . LEU A 1 82 ? -0.118 1.975 -17.558 1.00 95.75 82 LEU A N 1
ATOM 668 C CA . LEU A 1 82 ? -1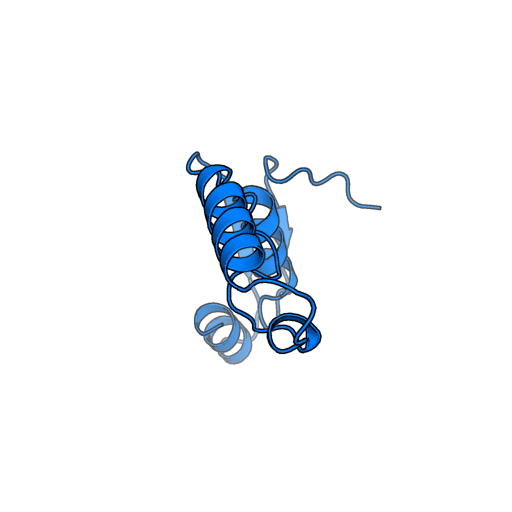.194 1.564 -16.659 1.00 95.75 82 LEU A CA 1
ATOM 669 C C . LEU A 1 82 ? -0.650 1.260 -15.258 1.00 95.75 82 LEU A C 1
ATOM 671 O O . LEU A 1 82 ? -1.184 1.767 -14.275 1.00 95.75 82 LEU A O 1
ATOM 675 N N . ALA A 1 83 ? 0.445 0.503 -15.168 1.00 95.19 83 ALA A N 1
ATOM 676 C CA . ALA A 1 83 ? 1.100 0.159 -13.910 1.00 95.19 83 ALA A CA 1
ATOM 677 C C . ALA A 1 83 ? 1.549 1.392 -13.113 1.00 95.19 83 ALA A C 1
ATOM 679 O O . ALA A 1 83 ? 1.438 1.397 -11.893 1.00 95.19 83 ALA A O 1
ATOM 680 N N . MET A 1 84 ? 2.016 2.444 -13.791 1.00 93.69 84 MET A N 1
ATOM 681 C CA . MET A 1 84 ? 2.404 3.709 -13.152 1.00 93.69 84 MET A CA 1
ATOM 682 C C . MET A 1 84 ? 1.211 4.552 -12.677 1.00 93.69 84 MET A C 1
ATOM 684 O O . MET A 1 84 ? 1.389 5.431 -11.837 1.00 93.69 84 MET A O 1
ATOM 688 N N . SER A 1 85 ? 0.016 4.327 -13.232 1.00 95.44 85 SER A N 1
ATOM 689 C CA . SER A 1 85 ? -1.203 5.071 -12.881 1.00 95.44 85 SER A CA 1
ATOM 690 C C . SER A 1 85 ? -2.013 4.458 -11.731 1.00 95.44 85 SER A C 1
ATOM 692 O O . SER A 1 85 ? -2.881 5.140 -11.184 1.00 95.44 85 SER A O 1
ATOM 694 N N . ASN A 1 86 ? -1.740 3.194 -11.389 1.00 88.38 86 ASN A N 1
ATOM 695 C CA . ASN A 1 86 ? -2.391 2.440 -10.309 1.00 88.38 86 ASN A CA 1
ATOM 696 C C . ASN A 1 86 ? -1.857 2.837 -8.923 1.00 88.38 86 ASN A C 1
ATOM 698 O O . ASN A 1 86 ? -2.676 2.909 -7.975 1.00 88.38 86 ASN A O 1
#